Protein AF-A0A2D4JY14-F1 (afdb_monomer_lite)

Organism: NCBI:txid1970185

pLDDT: mean 73.07, std 16.4, range [40.62, 93.25]

Sequence (108 aa):
EKSGTKYNWDPSVYDNELPVRCRNISGILYKNRLGSGGRGRCIKQGDNWYSPTEFEAMAGRASSKDWKRSIRYAGRPIQCLIHVRFLSIFLFLLSHIRKSVSPTEFSG

Structure (mmCIF, N/CA/C/O backbone):
data_AF-A0A2D4JY14-F1
#
_entry.id   AF-A0A2D4JY14-F1
#
loop_
_atom_site.group_PDB
_atom_site.id
_atom_site.type_symbol
_atom_site.label_atom_id
_atom_site.label_alt_id
_atom_site.label_comp_id
_atom_site.label_asym_id
_atom_site.label_entity_id
_atom_site.label_seq_id
_atom_site.pdbx_PDB_ins_code
_atom_site.Cartn_x
_atom_site.Cartn_y
_atom_site.Cartn_z
_atom_site.occupancy
_atom_site.B_iso_or_equiv
_atom_site.auth_seq_id
_atom_site.auth_comp_id
_atom_site.auth_asym_id
_atom_site.auth_atom_id
_atom_site.pdbx_PDB_model_num
ATOM 1 N N . GLU A 1 1 ? -30.433 14.904 0.251 1.00 40.62 1 GLU A N 1
ATOM 2 C CA . GLU A 1 1 ? -29.937 13.644 0.850 1.00 40.62 1 GLU A CA 1
ATOM 3 C C . GLU A 1 1 ? -28.762 13.110 0.029 1.00 40.62 1 GLU A C 1
ATOM 5 O O . GLU A 1 1 ? -28.765 13.335 -1.174 1.00 40.62 1 GLU A O 1
ATOM 10 N N . LYS A 1 2 ? -27.783 12.442 0.659 1.00 40.69 2 LYS A N 1
ATOM 11 C CA . LYS A 1 2 ? -26.433 12.043 0.172 1.00 40.69 2 LYS A CA 1
ATOM 12 C C . LYS A 1 2 ? -25.274 12.930 0.647 1.00 40.69 2 LYS A C 1
ATOM 14 O O . LYS A 1 2 ? -24.470 13.417 -0.140 1.00 40.69 2 LYS A O 1
ATOM 19 N N . SER A 1 3 ? -25.102 13.015 1.967 1.00 43.62 3 SER A N 1
ATOM 20 C CA . SER A 1 3 ? -23.781 13.211 2.581 1.00 43.62 3 SER A CA 1
ATOM 21 C C . SER A 1 3 ? -22.981 11.897 2.526 1.00 43.62 3 SER A C 1
ATOM 23 O O . SER A 1 3 ? -22.643 11.303 3.546 1.00 43.62 3 SER A O 1
ATOM 25 N N . GLY A 1 4 ? -22.738 11.378 1.323 1.00 40.97 4 GLY A N 1
ATOM 26 C CA . GLY A 1 4 ? -21.797 10.280 1.143 1.00 40.97 4 GLY A CA 1
ATOM 27 C C . GLY A 1 4 ? -20.400 10.875 1.138 1.00 40.97 4 GLY A C 1
ATOM 28 O O . GLY A 1 4 ? -20.105 11.731 0.304 1.00 40.97 4 GLY A O 1
ATOM 29 N N . THR A 1 5 ? -19.529 10.453 2.051 1.00 49.22 5 THR A N 1
ATOM 30 C CA . THR A 1 5 ? -18.090 10.665 1.873 1.00 49.22 5 THR A CA 1
ATOM 31 C C . THR A 1 5 ? -17.746 10.269 0.431 1.00 49.22 5 THR A C 1
ATOM 33 O O . THR A 1 5 ? -18.180 9.226 -0.051 1.00 49.22 5 THR A O 1
ATOM 36 N N . LYS A 1 6 ? -17.001 11.112 -0.302 1.00 52.91 6 LYS A N 1
ATOM 37 C CA . LYS A 1 6 ? -16.648 10.950 -1.739 1.00 52.91 6 LYS A CA 1
ATOM 38 C C . LYS A 1 6 ? -16.006 9.587 -2.086 1.00 52.91 6 LYS A C 1
ATOM 40 O O . LYS A 1 6 ? -15.726 9.276 -3.242 1.00 52.91 6 LYS A O 1
ATOM 45 N N . TYR A 1 7 ? -15.762 8.764 -1.077 1.00 56.31 7 TYR A N 1
ATOM 46 C CA . TYR A 1 7 ? -15.104 7.487 -1.136 1.00 56.31 7 TYR A CA 1
ATOM 47 C C . TYR A 1 7 ? -15.874 6.493 -0.251 1.00 56.31 7 TYR A C 1
ATOM 49 O O . TYR A 1 7 ? -15.786 6.568 0.971 1.00 56.31 7 TYR A O 1
ATOM 57 N N . ASN A 1 8 ? -16.596 5.556 -0.876 1.00 64.81 8 ASN A N 1
ATOM 58 C CA . ASN A 1 8 ? -17.073 4.351 -0.199 1.00 64.81 8 ASN A CA 1
ATOM 59 C C . ASN A 1 8 ? -15.847 3.461 0.042 1.00 64.81 8 ASN A C 1
ATOM 61 O O . ASN A 1 8 ? -15.359 2.810 -0.885 1.00 64.81 8 ASN A O 1
ATOM 65 N N . TRP A 1 9 ? -15.237 3.590 1.217 1.00 71.12 9 TRP A N 1
ATOM 66 C CA . TRP A 1 9 ? -14.125 2.743 1.621 1.00 71.12 9 TRP A CA 1
ATOM 67 C C . TRP A 1 9 ? -14.685 1.497 2.289 1.00 71.12 9 TRP A C 1
ATOM 69 O O . TRP A 1 9 ? -15.623 1.591 3.077 1.00 71.12 9 TRP A O 1
ATOM 79 N N . ASP A 1 10 ? -14.093 0.351 1.980 1.00 74.81 10 ASP A N 1
ATOM 80 C CA . ASP A 1 10 ? -14.393 -0.882 2.695 1.00 74.81 10 ASP A CA 1
ATOM 81 C C . ASP A 1 10 ? -14.074 -0.716 4.199 1.00 74.81 10 ASP A C 1
ATOM 83 O O . ASP A 1 10 ? -13.110 -0.009 4.524 1.00 74.81 10 ASP A O 1
ATOM 87 N N . PRO A 1 11 ? -14.840 -1.330 5.123 1.00 76.19 11 PRO A N 1
ATOM 88 C CA . PRO A 1 11 ? -14.595 -1.235 6.563 1.00 76.19 11 PRO A CA 1
ATOM 89 C C . PRO A 1 11 ? -13.165 -1.606 6.976 1.00 76.19 11 PRO A C 1
ATOM 91 O O . PRO A 1 11 ? -12.649 -1.040 7.939 1.00 76.19 11 PRO A O 1
ATOM 94 N N . SER A 1 12 ? -12.468 -2.449 6.206 1.00 74.88 12 SER A N 1
ATOM 95 C CA . SER A 1 12 ? -11.058 -2.775 6.465 1.00 74.88 12 SER A CA 1
ATOM 96 C C . SER A 1 12 ? -10.111 -1.572 6.340 1.00 74.88 12 SER A C 1
ATOM 98 O O . SER A 1 12 ? -8.975 -1.593 6.820 1.00 74.88 12 SER A O 1
ATOM 100 N N . VAL A 1 13 ? -10.579 -0.435 5.806 1.00 75.69 13 VAL A N 1
ATOM 101 C CA . VAL A 1 13 ? -9.872 0.851 5.893 1.00 75.69 13 VAL A CA 1
ATOM 102 C C . VAL A 1 13 ? -9.655 1.322 7.335 1.00 75.69 13 VAL A C 1
ATOM 104 O O . VAL A 1 13 ? -8.798 2.181 7.562 1.00 75.69 13 VAL A O 1
ATOM 107 N N . TYR A 1 14 ? -10.382 0.783 8.311 1.00 75.19 14 TYR A N 1
ATOM 108 C CA . TYR A 1 14 ? -10.223 1.095 9.731 1.00 75.19 14 TYR A CA 1
ATOM 109 C C . TYR A 1 14 ? -9.310 0.103 10.462 1.00 75.19 14 TYR A C 1
ATOM 111 O O . TYR A 1 14 ? -8.750 0.464 11.496 1.00 75.19 14 TYR A O 1
ATOM 119 N N . ASP A 1 15 ? -9.036 -1.062 9.872 1.00 83.19 15 ASP A N 1
ATOM 120 C CA . ASP A 1 15 ? -8.202 -2.097 10.485 1.00 83.19 15 ASP A CA 1
ATOM 121 C C . ASP A 1 15 ? -6.729 -1.698 10.553 1.00 83.19 15 ASP A C 1
ATOM 123 O O . ASP A 1 15 ? -6.231 -0.873 9.784 1.00 83.19 15 ASP A O 1
ATOM 127 N N . ASN A 1 16 ? -5.976 -2.296 11.471 1.00 83.31 16 ASN A N 1
ATOM 128 C CA . ASN A 1 16 ? -4.536 -2.042 11.562 1.00 83.31 16 ASN A CA 1
ATOM 129 C C . ASN A 1 16 ? -3.761 -2.611 10.364 1.00 83.31 16 ASN A C 1
ATOM 131 O O . ASN A 1 16 ? -2.661 -2.138 10.063 1.00 83.31 16 ASN A O 1
ATOM 135 N N . GLU A 1 17 ? -4.358 -3.580 9.676 1.00 89.62 17 GLU A N 1
ATOM 136 C CA . GLU A 1 17 ? -3.817 -4.327 8.551 1.00 89.62 17 GLU A CA 1
ATOM 137 C C . GLU A 1 17 ? -4.575 -3.960 7.276 1.00 89.62 17 GLU A C 1
ATOM 139 O O . GLU A 1 17 ? -5.797 -4.027 7.218 1.00 89.62 17 GLU A O 1
ATOM 144 N N . LEU A 1 18 ? -3.847 -3.552 6.239 1.00 88.69 18 LEU A N 1
ATOM 145 C CA . LEU A 1 18 ? -4.416 -3.201 4.943 1.00 88.69 18 LEU A CA 1
ATOM 146 C C . LEU A 1 18 ? -3.816 -4.060 3.837 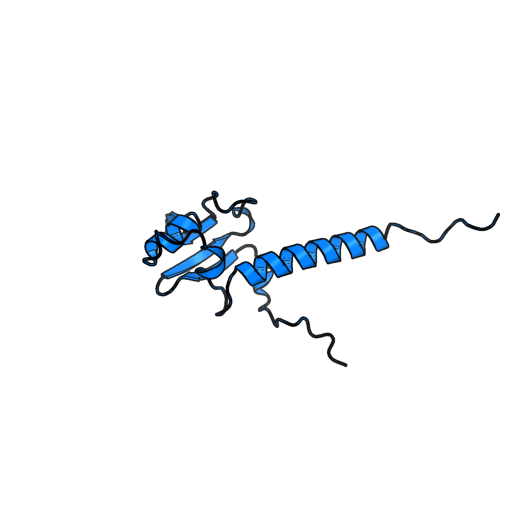1.00 88.69 18 LEU A C 1
ATOM 148 O O . LEU A 1 18 ? -2.619 -3.930 3.574 1.00 88.69 18 LEU A O 1
ATOM 152 N N . PRO A 1 19 ? -4.611 -4.858 3.112 1.00 91.06 19 PRO A N 1
ATOM 153 C CA . PRO A 1 19 ? -4.134 -5.550 1.923 1.00 91.06 19 PRO A CA 1
ATOM 154 C C . PRO A 1 19 ? -3.791 -4.553 0.813 1.00 91.06 19 PRO A C 1
ATOM 156 O O . PRO A 1 19 ? -4.654 -3.967 0.160 1.00 91.06 19 PRO A O 1
ATOM 159 N N . VAL A 1 20 ? -2.500 -4.355 0.586 1.00 91.00 20 VAL A N 1
ATOM 160 C CA . VAL A 1 20 ? -1.977 -3.459 -0.439 1.00 91.00 20 VAL A CA 1
ATOM 161 C C . VAL A 1 20 ? -1.412 -4.241 -1.613 1.00 91.00 20 VAL A C 1
ATOM 163 O O . VAL A 1 20 ? -0.930 -5.367 -1.497 1.00 91.00 20 VAL A O 1
ATOM 166 N N . ARG A 1 21 ? -1.435 -3.614 -2.782 1.00 90.69 21 ARG A N 1
ATOM 167 C CA . ARG A 1 21 ? -0.878 -4.158 -4.011 1.00 90.69 21 ARG A CA 1
ATOM 168 C C . ARG A 1 21 ? -0.067 -3.094 -4.735 1.00 90.69 21 ARG A C 1
ATOM 170 O O . ARG A 1 21 ? -0.513 -1.959 -4.892 1.00 90.69 21 ARG A O 1
ATOM 177 N N . CYS A 1 22 ? 1.114 -3.466 -5.205 1.00 89.31 22 CYS A N 1
ATOM 178 C CA . CYS A 1 22 ? 1.948 -2.662 -6.086 1.00 89.31 22 CYS A CA 1
ATOM 179 C C . CYS A 1 22 ? 2.185 -3.453 -7.376 1.00 89.31 22 CYS A C 1
ATOM 181 O O . CYS A 1 22 ? 2.880 -4.467 -7.372 1.00 89.31 22 CYS A O 1
ATOM 183 N N . ARG A 1 23 ? 1.566 -3.018 -8.482 1.00 85.50 23 ARG A N 1
ATOM 184 C CA . ARG A 1 23 ? 1.543 -3.742 -9.770 1.00 85.50 23 ARG A CA 1
ATOM 185 C C . ARG A 1 23 ? 1.151 -5.220 -9.616 1.00 85.50 23 ARG A C 1
ATOM 187 O O . ARG A 1 23 ? -0.032 -5.514 -9.450 1.00 85.50 23 ARG A O 1
ATOM 194 N N . ASN A 1 24 ? 2.136 -6.117 -9.668 1.00 87.88 24 ASN A N 1
ATOM 195 C CA . ASN A 1 24 ? 1.964 -7.567 -9.640 1.00 87.88 24 ASN A CA 1
ATOM 196 C C . ASN A 1 24 ? 2.220 -8.173 -8.254 1.00 87.88 24 ASN A C 1
ATOM 198 O O . ASN A 1 24 ? 1.968 -9.355 -8.057 1.00 87.88 24 ASN A O 1
ATOM 202 N N . ILE A 1 25 ? 2.664 -7.361 -7.293 1.00 90.50 25 ILE A N 1
ATOM 203 C CA . ILE A 1 25 ? 3.024 -7.793 -5.945 1.00 90.50 25 ILE A CA 1
ATOM 204 C C . ILE A 1 25 ? 1.940 -7.374 -4.960 1.00 90.50 25 ILE A C 1
ATOM 206 O O . ILE A 1 25 ? 1.534 -6.212 -4.928 1.00 90.50 25 ILE A O 1
ATOM 210 N N . SER A 1 26 ? 1.487 -8.309 -4.133 1.00 92.31 26 SER A N 1
ATOM 211 C CA . SER A 1 26 ? 0.578 -8.071 -3.009 1.00 92.31 26 SER A CA 1
ATOM 21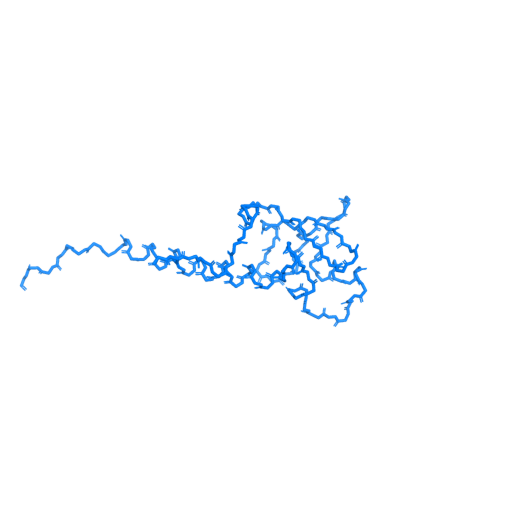2 C C . SER A 1 26 ? 1.305 -8.200 -1.673 1.00 92.31 26 SER A C 1
ATOM 214 O O . SER A 1 26 ? 2.233 -8.993 -1.542 1.00 92.31 26 SER A O 1
ATOM 216 N N . GLY A 1 27 ? 0.864 -7.440 -0.677 1.00 93.00 27 GLY A N 1
ATOM 217 C CA . GLY A 1 27 ? 1.355 -7.501 0.696 1.00 93.00 27 GLY A CA 1
ATOM 218 C C . GLY A 1 27 ? 0.334 -6.920 1.672 1.00 93.00 27 GLY A C 1
ATOM 219 O O . GLY A 1 27 ? -0.688 -6.373 1.265 1.00 93.00 27 GLY A O 1
ATOM 220 N N . ILE A 1 28 ? 0.611 -7.020 2.967 1.00 92.81 28 ILE A N 1
ATOM 221 C CA . ILE A 1 28 ? -0.215 -6.446 4.032 1.00 92.81 28 ILE A CA 1
ATOM 222 C C . ILE A 1 28 ? 0.531 -5.264 4.642 1.00 92.81 28 ILE A C 1
ATOM 224 O O . ILE A 1 28 ? 1.626 -5.415 5.177 1.00 92.81 28 ILE A O 1
ATOM 228 N N . LEU A 1 29 ? -0.047 -4.071 4.565 1.00 89.75 29 LEU A N 1
ATOM 229 C CA . LEU A 1 29 ? 0.474 -2.876 5.211 1.00 89.75 29 LEU A CA 1
ATOM 230 C C . LEU A 1 29 ? -0.065 -2.759 6.637 1.00 89.75 29 LEU A C 1
ATOM 232 O O . LEU A 1 29 ? -1.268 -2.677 6.854 1.00 89.75 29 LEU A O 1
ATOM 236 N N . TYR A 1 30 ? 0.842 -2.612 7.592 1.00 88.38 30 TYR A N 1
ATOM 237 C CA . TYR A 1 30 ? 0.550 -2.385 8.998 1.00 88.38 30 TYR A CA 1
ATOM 238 C C . TYR A 1 30 ? 0.621 -0.894 9.324 1.00 88.38 30 TYR A C 1
ATOM 240 O O . TYR A 1 30 ? 1.703 -0.302 9.385 1.00 88.38 30 TYR A O 1
ATOM 248 N N . LYS A 1 31 ? -0.534 -0.280 9.595 1.00 79.62 31 LYS A N 1
ATOM 249 C CA . LYS A 1 31 ? -0.647 1.153 9.926 1.00 79.62 31 LYS A CA 1
ATOM 250 C C . LYS A 1 31 ? 0.113 1.525 11.188 1.00 79.62 31 LYS A C 1
ATOM 252 O O . LYS A 1 31 ? 0.723 2.585 11.225 1.00 79.62 31 LYS A O 1
ATOM 257 N N . ASN A 1 32 ? 0.115 0.643 12.184 1.00 80.62 32 ASN A N 1
ATOM 258 C CA . ASN A 1 32 ? 0.795 0.878 13.462 1.00 80.62 32 ASN A CA 1
ATOM 259 C C . ASN A 1 32 ? 2.319 0.946 13.310 1.00 80.62 32 ASN A C 1
ATOM 261 O O . ASN A 1 32 ? 2.998 1.538 14.140 1.00 80.62 32 ASN A O 1
ATOM 265 N N . ARG A 1 33 ? 2.859 0.365 12.230 1.00 83.19 33 ARG A N 1
ATOM 266 C CA . ARG A 1 33 ? 4.288 0.409 11.890 1.00 83.19 33 ARG A CA 1
ATOM 267 C C . ARG A 1 33 ? 4.627 1.490 10.868 1.00 83.19 33 ARG A C 1
ATOM 269 O O . ARG A 1 33 ? 5.802 1.780 10.645 1.00 83.19 33 ARG A O 1
ATOM 276 N N . LEU A 1 34 ? 3.616 2.083 10.235 1.00 75.06 34 LEU A N 1
ATOM 277 C CA . LEU A 1 34 ? 3.785 3.184 9.299 1.00 75.06 34 LEU A CA 1
ATOM 278 C C . LEU A 1 34 ? 4.061 4.472 10.093 1.00 75.06 34 LEU A C 1
ATOM 280 O O . LEU A 1 3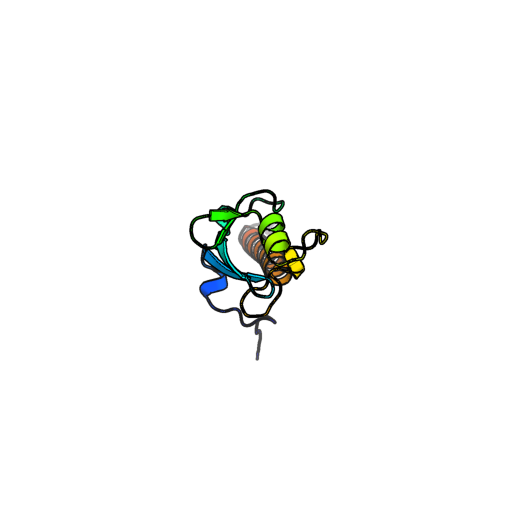4 ? 3.170 5.288 10.311 1.00 75.06 34 LEU A O 1
ATOM 284 N N . GLY A 1 35 ? 5.307 4.649 10.540 1.00 65.25 35 GLY A N 1
ATOM 285 C CA . GLY A 1 35 ? 5.770 5.916 11.115 1.00 65.25 35 GLY A CA 1
ATOM 286 C C . GLY A 1 35 ? 5.694 7.053 10.088 1.00 65.25 35 GLY A C 1
ATOM 287 O O . GLY A 1 35 ? 5.729 6.790 8.883 1.00 65.25 35 GLY A O 1
ATOM 288 N N . SER A 1 36 ? 5.628 8.308 10.554 1.00 58.59 36 SER A N 1
ATOM 289 C CA . SER A 1 36 ? 5.331 9.550 9.800 1.00 58.59 36 SER A CA 1
ATOM 290 C C . SER A 1 36 ? 6.137 9.848 8.516 1.00 58.59 36 SER A C 1
ATOM 292 O O . SER A 1 36 ? 5.965 10.913 7.931 1.00 58.59 36 SER A O 1
ATOM 294 N N . GLY A 1 37 ? 6.998 8.953 8.024 1.00 57.84 37 GLY A N 1
ATOM 295 C CA . GLY A 1 37 ? 7.875 9.208 6.880 1.00 57.84 37 GLY A CA 1
ATOM 296 C C . GLY A 1 37 ? 8.193 8.028 5.960 1.00 57.84 37 GLY A C 1
ATOM 297 O O . GLY A 1 37 ? 9.108 8.157 5.156 1.00 57.84 37 GLY A O 1
ATOM 298 N N . GLY A 1 38 ? 7.510 6.879 6.045 1.00 61.03 38 GLY A N 1
ATOM 299 C CA . GLY A 1 38 ? 7.729 5.770 5.094 1.00 61.03 38 GLY A CA 1
ATOM 300 C C . GLY A 1 38 ? 9.122 5.116 5.144 1.00 61.03 38 GLY A C 1
ATOM 301 O O . GLY A 1 38 ? 9.494 4.408 4.219 1.00 61.03 38 GLY A O 1
ATOM 302 N N . ARG A 1 39 ? 9.894 5.348 6.214 1.00 66.19 39 ARG A N 1
ATOM 303 C CA . ARG A 1 39 ? 11.185 4.679 6.477 1.00 66.19 39 ARG A CA 1
ATOM 304 C C . ARG A 1 39 ? 11.044 3.422 7.340 1.00 66.19 39 ARG A C 1
ATOM 306 O O . ARG A 1 39 ? 11.954 2.606 7.394 1.00 66.19 39 ARG A O 1
ATOM 313 N N . GLY A 1 40 ? 9.911 3.268 8.026 1.00 80.50 40 GLY A N 1
ATOM 314 C CA . GLY A 1 40 ? 9.620 2.083 8.827 1.00 80.50 40 GLY A CA 1
ATOM 315 C C . GLY A 1 40 ? 9.257 0.891 7.946 1.00 80.50 40 GLY A C 1
ATOM 316 O O . GLY A 1 40 ? 8.509 1.037 6.977 1.00 80.50 40 GLY A O 1
ATOM 317 N N . ARG A 1 41 ? 9.753 -0.296 8.306 1.00 87.81 41 ARG A N 1
ATOM 318 C CA . ARG A 1 41 ? 9.306 -1.561 7.716 1.00 87.81 41 ARG A CA 1
ATOM 319 C C . ARG A 1 41 ? 7.880 -1.844 8.181 1.00 87.81 41 ARG A C 1
ATOM 321 O O . ARG A 1 41 ? 7.652 -2.271 9.312 1.00 87.81 41 ARG A O 1
ATOM 328 N N . CYS A 1 42 ? 6.922 -1.540 7.316 1.00 88.88 42 CYS A N 1
ATOM 329 C CA . CYS A 1 42 ? 5.499 -1.584 7.630 1.00 88.88 42 CYS A CA 1
ATOM 330 C C . CYS A 1 42 ? 4.699 -2.490 6.695 1.00 88.88 42 CYS A C 1
ATOM 332 O O . CYS A 1 42 ? 3.524 -2.702 6.958 1.00 88.88 42 CYS A O 1
ATOM 334 N N . ILE A 1 43 ? 5.288 -3.024 5.625 1.00 91.00 43 ILE A N 1
ATOM 335 C CA . ILE A 1 43 ? 4.605 -3.919 4.686 1.00 91.00 43 ILE A CA 1
ATOM 336 C C . ILE A 1 43 ? 5.144 -5.328 4.876 1.00 91.00 43 ILE A C 1
ATOM 338 O O . ILE A 1 43 ? 6.348 -5.542 4.784 1.00 91.00 43 ILE A O 1
ATOM 342 N N . LYS A 1 44 ? 4.261 -6.289 5.122 1.00 93.25 44 LYS A N 1
ATOM 343 C CA . LYS A 1 44 ? 4.594 -7.708 5.164 1.00 93.25 44 LYS A CA 1
ATOM 344 C C . LYS A 1 44 ? 4.258 -8.344 3.819 1.00 93.25 44 LYS A C 1
ATOM 346 O O . LYS A 1 44 ? 3.131 -8.218 3.339 1.00 93.25 44 LYS A O 1
ATOM 351 N N . GLN A 1 45 ? 5.224 -9.013 3.208 1.00 92.94 45 GLN A N 1
ATOM 352 C CA . GLN A 1 45 ? 5.032 -9.788 1.984 1.00 92.94 45 GLN A CA 1
ATOM 353 C C . GLN A 1 45 ? 5.663 -11.164 2.203 1.00 92.94 45 GLN A C 1
ATOM 355 O O . GLN A 1 45 ? 6.862 -11.265 2.460 1.00 92.94 45 GLN A O 1
ATOM 360 N N . GLY A 1 46 ? 4.833 -12.211 2.180 1.00 89.19 46 GLY A N 1
ATOM 361 C CA . GLY A 1 46 ? 5.227 -13.523 2.698 1.00 89.19 46 GLY A CA 1
ATOM 362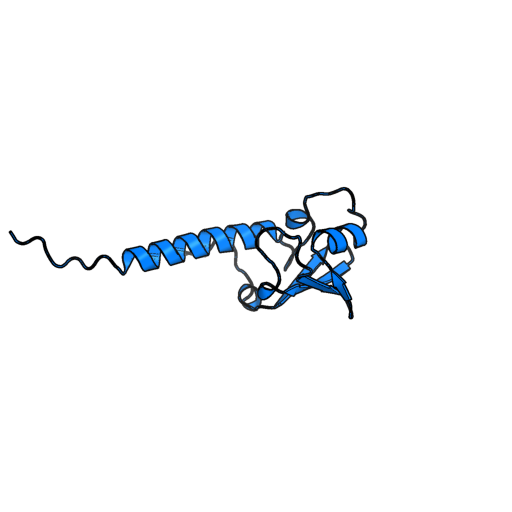 C C . GLY A 1 46 ? 5.615 -13.417 4.175 1.00 89.19 46 GLY A C 1
ATOM 363 O O . GLY A 1 46 ? 4.850 -12.885 4.983 1.00 89.19 46 GLY A O 1
ATOM 364 N N . ASP A 1 47 ? 6.831 -13.845 4.501 1.00 90.88 47 ASP A N 1
ATOM 365 C CA . ASP A 1 47 ? 7.374 -13.827 5.866 1.00 90.88 47 ASP A CA 1
ATOM 366 C C . ASP A 1 47 ? 8.276 -12.623 6.162 1.00 90.88 47 ASP A C 1
ATOM 368 O O . ASP A 1 47 ? 8.669 -12.394 7.307 1.00 90.88 47 ASP A O 1
ATOM 372 N N . ASN A 1 48 ? 8.565 -11.808 5.147 1.00 92.31 48 ASN A N 1
ATOM 373 C CA . ASN A 1 48 ? 9.509 -10.705 5.248 1.00 92.31 48 ASN A CA 1
ATOM 374 C C . ASN A 1 48 ? 8.812 -9.351 5.412 1.00 92.31 48 ASN A C 1
ATOM 376 O O . ASN A 1 48 ? 7.704 -9.109 4.922 1.00 92.31 48 ASN A O 1
ATOM 380 N N . TRP A 1 49 ? 9.505 -8.448 6.106 1.00 91.25 49 TRP A N 1
ATOM 381 C CA . TRP A 1 49 ? 9.066 -7.080 6.354 1.00 91.25 49 TRP A CA 1
ATOM 382 C C . TRP A 1 49 ? 9.839 -6.096 5.486 1.00 91.25 49 TRP A C 1
ATOM 384 O O . TRP A 1 49 ? 11.066 -6.036 5.549 1.00 91.25 49 TRP A O 1
ATOM 394 N N . TYR A 1 50 ? 9.100 -5.257 4.773 1.00 90.31 50 TYR A N 1
ATOM 395 C CA . TYR A 1 50 ? 9.611 -4.282 3.825 1.00 90.31 50 TYR A CA 1
ATOM 396 C C . TYR A 1 50 ? 9.127 -2.877 4.175 1.00 90.31 50 TYR A C 1
ATOM 398 O O . TYR A 1 50 ? 8.018 -2.658 4.683 1.00 90.31 50 TYR A O 1
ATOM 406 N N . SER A 1 51 ? 9.969 -1.893 3.902 1.00 88.19 51 SER A N 1
ATOM 407 C CA . SER A 1 51 ? 9.559 -0.498 3.814 1.00 88.19 51 SER A CA 1
ATOM 408 C C . SER A 1 51 ? 8.704 -0.276 2.554 1.00 88.19 51 SER A C 1
ATOM 410 O O . SER A 1 51 ? 8.784 -1.050 1.596 1.00 88.19 51 SER A O 1
ATOM 412 N N . PRO A 1 52 ? 7.884 0.787 2.511 1.00 87.25 52 PRO A N 1
ATOM 413 C CA . PRO A 1 52 ? 7.127 1.157 1.317 1.00 87.25 52 PRO A CA 1
ATOM 414 C C . PRO A 1 52 ? 7.992 1.287 0.062 1.00 87.25 52 PRO A C 1
ATOM 416 O O . PRO A 1 52 ? 7.583 0.847 -1.010 1.00 87.25 52 PRO A O 1
ATOM 419 N N . THR A 1 53 ? 9.194 1.845 0.207 1.00 85.69 53 THR A N 1
ATOM 420 C CA . THR A 1 53 ? 10.148 2.019 -0.892 1.00 85.69 53 THR A CA 1
ATOM 421 C C . THR A 1 53 ? 10.725 0.686 -1.358 1.00 85.69 53 THR A C 1
ATOM 423 O O . THR A 1 53 ? 10.786 0.445 -2.557 1.00 85.69 53 THR A O 1
ATOM 426 N N . GLU A 1 54 ? 11.106 -0.213 -0.443 1.00 88.31 54 GLU A N 1
ATOM 427 C CA . GLU A 1 54 ? 11.575 -1.559 -0.814 1.00 88.31 54 GLU A CA 1
ATOM 428 C C . GLU A 1 54 ? 10.470 -2.354 -1.513 1.00 88.31 54 GLU A C 1
ATOM 430 O O . GLU A 1 54 ? 10.711 -2.980 -2.540 1.00 88.31 54 GLU A O 1
ATOM 435 N N . PHE A 1 55 ? 9.236 -2.275 -1.013 1.00 89.00 55 PHE A N 1
ATOM 436 C CA . PHE A 1 55 ? 8.087 -2.923 -1.641 1.00 89.00 55 PHE A CA 1
ATOM 437 C C . PHE A 1 55 ? 7.800 -2.379 -3.048 1.00 89.00 55 PHE A C 1
ATOM 439 O O . PHE A 1 55 ? 7.496 -3.136 -3.970 1.00 89.00 55 PHE A O 1
ATOM 446 N N . GLU A 1 56 ? 7.930 -1.066 -3.245 1.00 88.25 56 GLU A N 1
ATOM 447 C CA . GLU A 1 56 ? 7.862 -0.441 -4.567 1.00 88.25 56 GLU A CA 1
ATOM 448 C C . GLU A 1 56 ? 9.022 -0.877 -5.477 1.00 88.25 56 GLU A C 1
ATOM 450 O O . GLU A 1 56 ? 8.805 -1.173 -6.656 1.00 88.25 56 GLU A O 1
ATOM 455 N N . ALA A 1 57 ? 10.237 -0.968 -4.935 1.00 86.88 57 ALA A N 1
ATOM 456 C CA . ALA A 1 57 ? 11.414 -1.428 -5.658 1.00 86.88 57 ALA A CA 1
ATOM 457 C C . ALA A 1 57 ? 11.248 -2.869 -6.150 1.00 86.88 57 ALA A C 1
ATOM 459 O O . ALA A 1 57 ? 11.499 -3.132 -7.327 1.00 86.88 57 ALA A O 1
ATOM 460 N N . MET A 1 58 ? 10.719 -3.763 -5.307 1.00 87.12 58 MET A N 1
ATOM 461 C CA . MET A 1 58 ? 10.394 -5.143 -5.686 1.00 87.12 58 MET A CA 1
ATOM 462 C C . MET A 1 58 ? 9.415 -5.207 -6.862 1.00 87.12 58 MET A C 1
ATOM 464 O O . MET A 1 58 ? 9.534 -6.072 -7.723 1.00 87.12 58 MET A O 1
ATOM 468 N N . ALA A 1 59 ? 8.477 -4.261 -6.959 1.00 85.69 59 ALA A N 1
ATOM 469 C CA . ALA A 1 59 ? 7.523 -4.183 -8.067 1.00 85.69 59 ALA A CA 1
ATOM 470 C C . ALA A 1 59 ? 8.121 -3.587 -9.366 1.00 85.69 59 ALA A C 1
ATOM 472 O O . ALA A 1 59 ? 7.384 -3.253 -10.307 1.00 85.69 59 ALA A O 1
ATOM 473 N N . GLY A 1 60 ? 9.446 -3.416 -9.431 1.00 82.12 60 GLY A N 1
ATOM 474 C CA . GLY A 1 60 ? 10.159 -2.858 -10.579 1.00 82.12 60 GLY A CA 1
ATOM 475 C C . GLY A 1 60 ? 10.002 -1.342 -10.704 1.00 82.12 60 GLY A C 1
ATOM 476 O O . GLY A 1 60 ? 9.941 -0.818 -11.817 1.00 82.12 60 GLY A O 1
ATOM 477 N N . ARG A 1 61 ? 9.857 -0.633 -9.575 1.00 71.19 61 ARG A N 1
ATOM 478 C CA . ARG A 1 61 ? 9.777 0.838 -9.500 1.00 71.19 61 ARG A CA 1
ATOM 479 C C . ARG A 1 61 ? 10.816 1.448 -8.554 1.00 71.19 61 ARG A C 1
ATOM 481 O O . ARG A 1 61 ? 10.574 2.490 -7.960 1.00 71.19 61 ARG A O 1
ATOM 488 N N . ALA A 1 62 ? 12.002 0.847 -8.467 1.00 63.88 62 ALA A N 1
ATOM 489 C CA . ALA A 1 62 ? 13.071 1.277 -7.556 1.00 63.88 62 ALA A CA 1
ATOM 490 C C . ALA A 1 62 ? 13.515 2.750 -7.715 1.00 63.88 62 ALA A C 1
ATOM 492 O O . ALA A 1 62 ? 14.072 3.320 -6.783 1.00 63.88 62 ALA A O 1
ATOM 493 N N . SER A 1 63 ? 13.256 3.384 -8.866 1.00 55.97 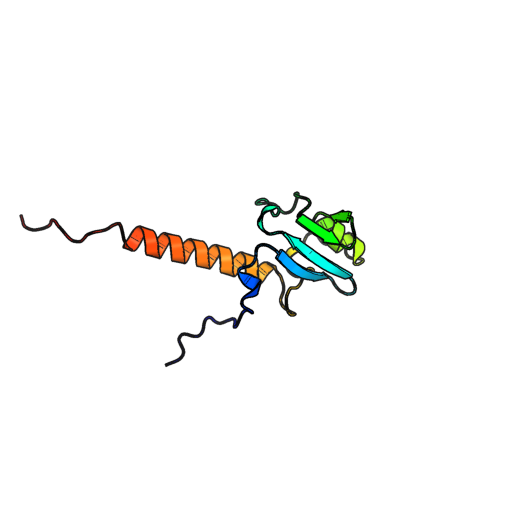63 SER A N 1
ATOM 494 C CA . SER A 1 63 ? 13.577 4.798 -9.118 1.00 55.97 63 SER A CA 1
ATOM 495 C C . SER A 1 63 ? 12.498 5.789 -8.665 1.00 55.97 63 SER A C 1
ATOM 497 O O . SER A 1 63 ? 12.744 6.995 -8.635 1.00 55.97 63 SER A O 1
ATOM 499 N N . SER A 1 64 ? 11.293 5.316 -8.340 1.00 55.22 64 SER A N 1
ATOM 500 C CA . SER A 1 64 ? 10.191 6.181 -7.926 1.00 55.22 64 SER A CA 1
ATOM 501 C C . SER A 1 64 ? 10.324 6.494 -6.436 1.00 55.22 64 SER A C 1
ATOM 503 O O . SER A 1 64 ? 10.412 5.598 -5.610 1.00 55.22 64 SER A O 1
ATOM 505 N N . LYS A 1 65 ? 10.323 7.781 -6.068 1.00 66.75 65 LYS A N 1
ATOM 506 C CA . LYS A 1 65 ? 10.209 8.229 -4.662 1.00 66.75 65 LYS A CA 1
ATOM 507 C C . LYS A 1 65 ? 8.739 8.357 -4.227 1.00 66.75 65 LYS A C 1
ATOM 509 O O . LYS A 1 65 ? 8.433 8.986 -3.215 1.00 66.75 65 LYS A O 1
ATOM 514 N N . ASP A 1 66 ? 7.836 7.743 -4.993 1.00 78.06 66 ASP A N 1
ATOM 515 C CA . ASP A 1 66 ? 6.390 7.966 -4.978 1.00 78.06 66 ASP A CA 1
ATOM 516 C C . ASP A 1 66 ? 5.605 6.705 -4.594 1.00 78.06 66 ASP A C 1
ATOM 518 O O . ASP A 1 66 ? 4.510 6.445 -5.109 1.00 78.06 66 ASP A O 1
ATOM 522 N N . TRP A 1 67 ? 6.107 5.951 -3.613 1.00 82.88 67 TRP A N 1
ATOM 523 C CA . TRP A 1 67 ? 5.441 4.7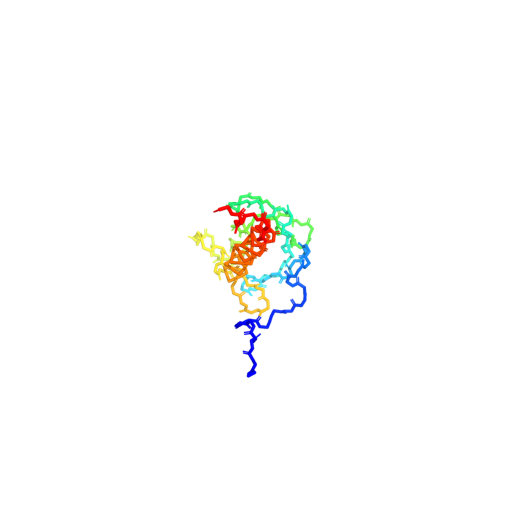64 -3.067 1.00 82.88 67 TRP A CA 1
ATOM 524 C C . TRP A 1 67 ? 3.966 5.013 -2.710 1.00 82.88 67 TRP A C 1
ATOM 526 O O . TRP A 1 67 ? 3.123 4.131 -2.870 1.00 82.88 67 TRP A O 1
ATOM 536 N N . LYS A 1 68 ? 3.612 6.243 -2.307 1.00 84.00 68 LYS A N 1
ATOM 537 C CA . LYS A 1 68 ? 2.231 6.659 -1.998 1.00 84.00 68 LYS A CA 1
ATOM 538 C C . LYS A 1 68 ? 1.274 6.517 -3.194 1.00 84.00 68 LYS A C 1
ATOM 540 O O . LYS A 1 68 ? 0.080 6.284 -2.997 1.00 84.00 68 LYS A O 1
ATOM 545 N N . ARG A 1 69 ? 1.768 6.690 -4.425 1.00 84.62 69 ARG A N 1
ATOM 546 C CA . ARG A 1 69 ? 0.999 6.532 -5.674 1.00 84.62 69 ARG A CA 1
ATOM 547 C C . ARG A 1 69 ? 1.125 5.135 -6.264 1.00 84.62 69 ARG A C 1
ATOM 549 O O . ARG A 1 69 ? 0.171 4.652 -6.874 1.00 84.62 69 ARG A O 1
ATOM 556 N N . SER A 1 70 ? 2.286 4.507 -6.114 1.00 86.12 70 SER A N 1
ATOM 557 C CA . SER A 1 70 ? 2.535 3.171 -6.661 1.00 86.12 70 SER A CA 1
ATOM 558 C C . SER A 1 70 ? 1.793 2.079 -5.896 1.00 86.12 70 SER A C 1
ATOM 560 O O . SER A 1 70 ? 1.260 1.157 -6.514 1.00 86.12 70 SER A O 1
ATOM 562 N N . ILE A 1 71 ? 1.695 2.209 -4.572 1.00 88.69 71 ILE A N 1
ATOM 563 C CA . ILE A 1 71 ? 0.994 1.257 -3.712 1.00 88.69 71 ILE A CA 1
ATOM 564 C C . ILE A 1 71 ? -0.497 1.591 -3.686 1.00 88.69 71 ILE A C 1
ATOM 566 O O . ILE A 1 71 ? -0.902 2.721 -3.392 1.00 88.69 71 ILE A O 1
ATOM 570 N N . ARG A 1 72 ? -1.323 0.588 -3.985 1.00 90.19 72 ARG A N 1
ATOM 571 C CA . ARG A 1 72 ? -2.778 0.705 -4.066 1.00 90.19 72 ARG A CA 1
ATOM 572 C C . ARG A 1 72 ? -3.471 -0.231 -3.084 1.00 90.19 72 ARG A C 1
ATOM 574 O O . ARG A 1 72 ? -3.031 -1.353 -2.878 1.00 90.19 72 ARG A O 1
ATOM 581 N N . TYR A 1 73 ? -4.583 0.221 -2.531 1.00 88.06 73 TYR A N 1
ATOM 582 C CA . TYR A 1 73 ? -5.517 -0.554 -1.722 1.00 88.06 73 TYR A CA 1
ATOM 583 C C . TYR A 1 73 ? -6.893 -0.486 -2.395 1.00 88.06 73 TYR A C 1
ATOM 585 O O . TYR A 1 73 ? -7.326 0.603 -2.781 1.00 88.06 73 TYR A O 1
ATOM 593 N N . ALA A 1 74 ? -7.551 -1.632 -2.597 1.00 84.06 74 ALA A N 1
ATOM 594 C CA . ALA A 1 74 ? -8.845 -1.723 -3.291 1.00 84.06 74 ALA A CA 1
ATOM 595 C C . ALA A 1 74 ? -8.886 -0.941 -4.631 1.00 84.06 74 ALA A C 1
ATOM 597 O O . ALA A 1 74 ? -9.834 -0.224 -4.942 1.00 84.06 74 ALA A O 1
ATOM 598 N N . GLY A 1 75 ? -7.793 -0.998 -5.403 1.00 83.75 75 GLY A N 1
ATOM 599 C CA . GLY A 1 75 ? -7.656 -0.289 -6.685 1.00 83.75 75 GLY A CA 1
ATOM 600 C C . GLY A 1 75 ? -7.303 1.205 -6.591 1.00 83.75 75 GLY A C 1
ATOM 601 O O . GLY A 1 75 ? -6.998 1.820 -7.615 1.00 83.75 75 GLY A O 1
ATOM 602 N N . ARG A 1 76 ? -7.259 1.791 -5.388 1.00 85.69 76 ARG A N 1
ATOM 603 C CA . ARG A 1 76 ? -6.992 3.220 -5.150 1.00 85.69 76 ARG A CA 1
ATOM 604 C C . ARG A 1 76 ? -5.608 3.464 -4.543 1.00 85.69 76 ARG A C 1
ATOM 606 O O . ARG A 1 76 ? -5.171 2.672 -3.716 1.00 85.69 76 ARG A O 1
ATOM 613 N N . PRO A 1 77 ? -4.903 4.548 -4.909 1.00 87.19 77 PRO A N 1
ATOM 614 C CA . PRO A 1 77 ? -3.580 4.841 -4.364 1.00 87.19 77 PRO A CA 1
ATOM 615 C C . PRO A 1 77 ? -3.655 5.158 -2.871 1.00 87.19 77 PRO A C 1
ATOM 617 O O . PRO A 1 77 ? -4.558 5.866 -2.413 1.00 87.19 77 PRO A O 1
ATOM 620 N N . ILE A 1 78 ? -2.670 4.689 -2.109 1.00 83.75 78 ILE A N 1
ATOM 621 C CA . ILE A 1 78 ? -2.660 4.879 -0.658 1.00 83.75 78 ILE A CA 1
ATOM 622 C C . ILE A 1 78 ? -2.475 6.345 -0.247 1.00 83.75 78 ILE A C 1
ATOM 624 O O . ILE A 1 78 ? -2.878 6.740 0.844 1.00 83.75 78 ILE A O 1
ATOM 628 N N . GLN A 1 79 ? -1.966 7.191 -1.150 1.00 83.94 79 GLN A N 1
ATOM 629 C CA . GLN A 1 79 ? -1.987 8.649 -1.014 1.00 83.94 79 GLN A CA 1
ATOM 630 C C . GLN A 1 79 ? -3.383 9.187 -0.666 1.00 83.94 79 GLN A C 1
ATOM 632 O O . GLN A 1 79 ? -3.487 10.127 0.125 1.00 83.94 79 GLN A O 1
ATOM 637 N N . CYS A 1 80 ? -4.445 8.603 -1.235 1.00 80.31 80 CYS A N 1
ATOM 638 C CA . CYS A 1 80 ? -5.819 8.985 -0.919 1.00 80.31 80 CYS A CA 1
ATOM 639 C C . CYS A 1 80 ? -6.183 8.605 0.517 1.00 80.31 80 CYS A C 1
ATOM 641 O O . CYS A 1 80 ? -6.778 9.425 1.204 1.00 80.31 80 CYS A O 1
ATOM 643 N N . LEU A 1 81 ? -5.782 7.422 0.999 1.00 76.62 81 LEU A N 1
ATOM 644 C CA . LEU A 1 81 ? -5.994 7.036 2.399 1.00 76.62 81 LEU A CA 1
ATOM 645 C C . LEU A 1 81 ? -5.258 7.976 3.356 1.00 76.62 81 LEU A C 1
ATOM 647 O O . LEU A 1 81 ? -5.833 8.386 4.357 1.00 76.62 81 LEU A O 1
ATOM 651 N N . ILE A 1 82 ? -4.010 8.343 3.053 1.00 75.88 82 ILE A N 1
ATOM 652 C CA . ILE A 1 82 ? -3.221 9.253 3.897 1.00 75.88 82 ILE A CA 1
ATOM 653 C C . ILE A 1 82 ? -3.891 10.629 3.964 1.00 75.88 82 ILE A C 1
ATOM 655 O O . ILE A 1 82 ? -4.051 11.165 5.057 1.00 75.88 82 ILE A O 1
ATOM 659 N N . HIS A 1 83 ? -4.342 11.171 2.827 1.00 69.88 83 HIS A N 1
ATOM 660 C CA . HIS A 1 83 ? -5.097 12.427 2.798 1.00 69.88 83 HIS A CA 1
ATOM 661 C C . HIS A 1 83 ? -6.419 12.326 3.552 1.00 69.88 83 HIS A C 1
ATOM 663 O O . HIS A 1 83 ? -6.722 13.213 4.336 1.00 69.88 83 HIS A O 1
ATOM 669 N N . VAL A 1 84 ? -7.193 11.256 3.350 1.00 66.94 84 VAL A N 1
ATOM 670 C CA . VAL A 1 84 ? -8.463 11.046 4.059 1.00 66.94 84 VAL A CA 1
ATOM 671 C C . VAL A 1 84 ? -8.222 10.912 5.555 1.00 66.94 84 VAL A C 1
ATOM 673 O O . VAL A 1 84 ? -8.993 11.468 6.318 1.00 66.94 84 VAL A O 1
ATOM 676 N N . ARG A 1 85 ? -7.149 10.251 6.000 1.00 64.94 85 ARG A N 1
ATOM 677 C CA . ARG A 1 85 ? -6.812 10.148 7.424 1.00 64.94 85 ARG A CA 1
ATOM 678 C C . ARG A 1 85 ? -6.340 11.482 7.992 1.00 64.94 85 ARG A C 1
ATOM 680 O O . ARG A 1 85 ? -6.733 11.806 9.099 1.00 64.94 85 ARG A O 1
ATOM 687 N N . PHE A 1 86 ? -5.563 12.268 7.247 1.00 60.03 86 PHE A N 1
ATOM 688 C CA . PHE A 1 86 ? -5.173 13.619 7.662 1.00 60.03 86 PHE A CA 1
ATOM 689 C C . PHE A 1 86 ? -6.402 14.521 7.780 1.00 60.03 86 PHE A C 1
ATOM 691 O O . PHE A 1 86 ? -6.598 15.148 8.811 1.00 60.03 86 PHE A O 1
ATOM 698 N N . LEU A 1 87 ? -7.283 14.499 6.776 1.00 54.69 87 LEU A N 1
ATOM 699 C CA . LEU A 1 87 ? -8.549 15.226 6.787 1.00 54.69 87 LEU A CA 1
ATOM 700 C C . LEU A 1 87 ? -9.477 14.713 7.892 1.00 54.69 87 LEU A C 1
ATOM 702 O O . LEU A 1 87 ? -10.119 15.508 8.554 1.00 54.69 87 LEU A O 1
ATOM 706 N N . SER A 1 88 ? -9.528 13.403 8.131 1.00 55.22 88 SER A N 1
ATOM 707 C CA . SER A 1 88 ? -10.362 12.787 9.164 1.00 55.22 88 SER A CA 1
ATOM 708 C C . SER A 1 88 ? -9.826 13.060 10.562 1.00 55.22 88 SER A C 1
ATOM 710 O O . SER A 1 88 ? -10.634 13.277 11.447 1.00 55.22 88 SER A O 1
ATOM 712 N N . ILE A 1 89 ? -8.507 13.084 10.779 1.00 58.19 89 ILE A N 1
ATOM 713 C CA . ILE A 1 89 ? -7.890 13.538 12.034 1.00 58.19 89 ILE A CA 1
ATOM 714 C C . ILE A 1 89 ? -8.170 15.024 12.221 1.00 58.19 89 ILE A C 1
ATOM 716 O O . ILE A 1 89 ? -8.545 15.420 13.312 1.00 58.19 89 ILE A O 1
ATOM 720 N N . PHE A 1 90 ? -8.057 15.838 11.170 1.00 57.75 90 PHE A N 1
ATOM 721 C CA . PHE A 1 90 ? -8.384 17.260 11.233 1.00 57.75 90 PHE A CA 1
ATOM 722 C C . PHE A 1 90 ? -9.867 17.477 11.553 1.00 57.75 90 PHE A C 1
ATOM 724 O O . PHE A 1 90 ? -10.193 18.294 12.399 1.00 57.75 90 PHE A O 1
ATOM 731 N N . LEU A 1 91 ? -10.773 16.699 10.956 1.00 56.78 91 LEU A N 1
ATOM 732 C CA . LEU A 1 91 ? -12.205 16.731 11.254 1.00 56.78 91 LEU A CA 1
ATOM 733 C C . LEU A 1 91 ? -12.520 16.179 12.649 1.00 56.78 91 LEU A C 1
ATOM 735 O O . LEU A 1 91 ? -13.382 16.734 13.318 1.00 56.78 91 LEU A O 1
ATOM 739 N N . PHE A 1 92 ? -11.825 15.139 13.119 1.00 54.00 92 PHE A N 1
ATOM 740 C CA . PHE A 1 92 ? -11.969 14.623 14.484 1.00 54.00 92 PHE A CA 1
ATOM 741 C C . PHE A 1 92 ? -11.436 15.612 15.517 1.00 54.00 92 PHE A C 1
ATOM 743 O O . PHE A 1 92 ? -12.116 15.849 16.505 1.00 54.00 92 PHE A O 1
ATOM 750 N N . LEU A 1 93 ? -10.277 16.230 15.282 1.00 56.31 93 LEU A N 1
ATOM 751 C CA . LEU A 1 93 ? -9.734 17.299 16.117 1.00 56.31 93 LEU A CA 1
ATOM 752 C C . LEU A 1 93 ? -10.651 18.517 16.092 1.00 56.31 93 LEU A C 1
ATOM 754 O O . LEU A 1 93 ? -10.972 19.021 17.152 1.00 56.31 93 LEU A O 1
ATOM 758 N N . LEU A 1 94 ? -11.163 18.951 14.938 1.00 54.03 94 LEU A N 1
ATOM 759 C CA . LEU A 1 94 ? -12.149 20.035 14.869 1.00 54.03 94 LEU A CA 1
ATOM 760 C C . LEU A 1 94 ? -13.453 19.666 15.585 1.00 54.03 94 LEU A C 1
ATOM 762 O O . LEU A 1 94 ? -14.024 20.504 16.272 1.00 54.03 94 LEU A O 1
ATOM 766 N N . SER A 1 95 ? -13.922 18.421 15.474 1.00 55.75 95 SER A N 1
ATOM 767 C CA . SER A 1 95 ? -15.115 17.948 16.183 1.00 55.75 95 SER A CA 1
ATOM 768 C C . SER A 1 95 ? -14.876 17.830 17.694 1.00 55.75 95 SER A C 1
ATOM 770 O O . SER A 1 95 ? -15.780 18.127 18.473 1.00 55.75 95 SER A O 1
ATOM 772 N N . HIS A 1 96 ? -13.662 17.477 18.130 1.00 52.06 96 HIS A N 1
ATOM 773 C CA . HIS A 1 96 ? -13.287 17.458 19.545 1.00 52.06 96 HIS A CA 1
ATOM 774 C C . HIS A 1 96 ? -13.037 18.857 20.117 1.00 52.06 96 HIS A C 1
ATOM 776 O O . HIS A 1 96 ? -13.536 19.138 21.199 1.00 52.06 96 HIS A O 1
ATOM 782 N N . ILE A 1 97 ? -12.380 19.756 19.380 1.00 54.25 97 ILE A N 1
ATOM 783 C CA . ILE A 1 97 ? -12.211 21.171 19.750 1.00 54.25 97 ILE A CA 1
ATOM 784 C C . ILE A 1 97 ? -13.584 21.853 19.842 1.00 54.25 97 ILE A C 1
ATOM 786 O O . ILE A 1 97 ? -13.834 22.644 20.747 1.00 54.25 97 ILE A O 1
ATOM 790 N N . ARG A 1 98 ? -14.525 21.495 18.959 1.00 48.12 98 ARG A N 1
ATOM 791 C CA . ARG A 1 98 ? -15.905 21.998 18.999 1.00 48.12 98 ARG A CA 1
ATOM 792 C C . ARG A 1 98 ? -16.748 21.406 20.143 1.00 48.12 98 ARG A C 1
ATOM 794 O O . ARG A 1 98 ? -17.806 21.951 20.431 1.00 48.12 98 ARG A O 1
ATOM 801 N N . LYS A 1 99 ? -16.297 20.335 20.813 1.00 47.56 99 LYS A N 1
ATOM 802 C CA . LYS A 1 99 ? -16.920 19.798 22.043 1.00 47.56 99 LYS A CA 1
ATOM 803 C C . LYS A 1 99 ? -16.357 20.406 23.332 1.00 47.56 99 LYS A C 1
ATOM 805 O O . LYS A 1 99 ? -16.972 20.239 24.376 1.00 47.56 99 LYS A O 1
ATOM 810 N N . SER A 1 100 ? -15.224 21.103 23.271 1.00 46.50 100 SER A N 1
ATOM 811 C CA . SER A 1 100 ? -14.585 21.761 24.420 1.00 46.50 100 SER A CA 1
ATOM 812 C C . SER A 1 100 ? -14.888 23.261 24.528 1.00 46.50 100 SER A C 1
ATOM 814 O O . SER A 1 100 ? -14.267 23.948 25.329 1.00 46.50 100 SER A O 1
ATOM 816 N N . VAL A 1 101 ? -15.844 23.777 23.748 1.00 53.91 101 VAL A N 1
ATOM 817 C CA . VAL A 1 101 ? -16.435 25.103 23.977 1.00 53.91 101 VAL A CA 1
ATOM 818 C C . VAL A 1 101 ? -17.880 24.885 24.401 1.00 53.91 101 VAL A C 1
ATOM 820 O O . VAL A 1 101 ? -18.788 24.800 23.576 1.00 53.91 101 VAL A O 1
ATOM 823 N N . SER A 1 102 ? -18.078 24.727 25.705 1.00 48.38 102 SER A N 1
ATOM 824 C CA . SER A 1 102 ? -19.381 24.912 26.333 1.00 48.38 102 SER A CA 1
ATOM 825 C C . SER A 1 102 ? -19.785 26.386 26.190 1.00 48.38 102 SER A C 1
ATOM 827 O O . SER A 1 102 ? -19.015 27.256 26.598 1.00 48.38 102 SER A O 1
ATOM 829 N N . PRO A 1 103 ? -20.968 26.710 25.638 1.00 47.94 103 PRO A N 1
ATOM 830 C CA . PRO A 1 103 ? -21.511 28.057 25.696 1.00 47.94 103 PRO A CA 1
ATOM 831 C C . PRO A 1 103 ? -22.161 28.250 27.070 1.00 47.94 103 PRO A C 1
ATOM 833 O O . PRO A 1 103 ? -23.379 28.223 27.205 1.00 47.94 103 PRO A O 1
ATOM 836 N N . THR A 1 104 ? -21.351 28.386 28.112 1.00 54.47 104 THR A N 1
ATOM 837 C CA . THR A 1 104 ? -21.820 28.801 29.437 1.00 54.47 104 THR A CA 1
ATOM 838 C C . THR A 1 104 ? -20.820 29.799 29.983 1.00 54.47 104 THR A C 1
ATOM 840 O O . THR A 1 104 ? -19.826 29.394 30.568 1.00 54.47 104 THR A O 1
ATOM 843 N N . GLU A 1 105 ? -21.071 31.068 29.667 1.00 51.03 105 GLU A N 1
ATOM 844 C CA . GLU A 1 105 ? -20.720 32.292 30.406 1.00 51.03 105 GLU A CA 1
ATOM 845 C C . GLU A 1 105 ? -20.516 33.439 29.414 1.00 51.03 105 GLU A C 1
ATOM 847 O O . GLU A 1 105 ? -19.407 33.780 29.031 1.00 51.03 105 GLU A O 1
ATOM 852 N N . PHE A 1 106 ? -21.627 34.031 28.979 1.00 45.59 106 PHE A N 1
ATOM 853 C CA . PHE A 1 106 ? -21.688 35.470 28.731 1.00 45.59 106 PHE A CA 1
ATOM 854 C C . PHE A 1 106 ? -23.100 35.926 29.110 1.00 45.59 106 PHE A C 1
ATOM 856 O O . PHE A 1 106 ? -24.004 36.081 28.292 1.00 45.59 106 PHE A O 1
ATOM 863 N N . SER A 1 107 ? -23.315 36.014 30.417 1.00 50.03 107 SER A N 1
ATOM 864 C CA . SER A 1 107 ? -24.308 36.894 31.019 1.00 50.03 107 SER A CA 1
ATOM 865 C C . SER A 1 107 ? -23.528 37.750 32.001 1.00 50.03 107 SER A C 1
ATOM 867 O O . SER A 1 107 ? -23.057 37.256 33.022 1.00 50.03 107 SER A O 1
ATOM 869 N N . GLY A 1 108 ? -23.319 38.994 31.596 1.00 42.47 108 GLY A N 1
ATOM 870 C CA . GLY A 1 108 ? -22.613 40.052 32.298 1.00 42.47 108 GLY A CA 1
ATOM 871 C C . GLY A 1 108 ? -22.775 41.313 31.479 1.00 42.47 108 GLY A C 1
ATOM 872 O O . GLY A 1 108 ? -22.256 41.307 30.341 1.00 42.47 108 GLY A O 1
#

Secondary structure (DSSP, 8-state):
-----SS---GGGGSSEEEEEETTEEEEEEGGG--TTS-S--EEETTEEE-HHHHHIIIIITT-S-HHHHSEETTEEHHHHHHHHHHHHHHHHHHHHTTS--------

Radius of gyration: 18.25 Å; chains: 1; bounding box: 44×54×43 Å

Foldseek 3Di:
DDPDDPDPDDPCLVPQWAFKDQQPFIWIFGNVQPPPQQPGQGTGGPNDTDGLLVRNVVSVNNVDPPSQQRMDGPNHRVVVSVVVVVVVVVVVVVVVVVVPDDPPDDDD

InterPro domains:
  IPR000770 SAND domain [PF01342] (15-86)
  IPR000770 SAND domain [PS50864] (8-88)
  IPR000770 SAND domain [SM00258] (16-88)
  IPR010919 SAND-like domain superfamily [G3DSA:3.10.390.10] (10-91)
  IPR010919 SAND-like domain superfamily [SSF63763] (4-89)